Protein AF-A0A3M1C9I6-F1 (afdb_monomer_lite)

Structure (mmCIF, N/CA/C/O backbone):
data_AF-A0A3M1C9I6-F1
#
_entry.id   AF-A0A3M1C9I6-F1
#
loop_
_atom_site.group_PDB
_atom_site.id
_atom_site.type_symbol
_atom_site.label_atom_id
_atom_site.label_alt_id
_atom_site.label_comp_id
_atom_site.label_asym_id
_atom_site.label_entity_id
_atom_site.label_seq_id
_atom_site.pdbx_PDB_ins_code
_atom_site.Cartn_x
_atom_site.Cartn_y
_atom_site.Cartn_z
_atom_site.occupancy
_atom_site.B_iso_or_equiv
_atom_site.auth_seq_id
_atom_site.auth_comp_id
_atom_site.auth_asym_id
_atom_site.auth_atom_id
_atom_site.pdbx_PDB_model_num
ATOM 1 N N . MET A 1 1 ? -5.214 3.168 14.108 1.00 79.06 1 MET A N 1
ATOM 2 C CA . MET A 1 1 ? -4.902 2.595 12.780 1.00 79.06 1 MET A CA 1
ATOM 3 C C . MET A 1 1 ? -3.440 2.208 12.745 1.00 79.06 1 MET A C 1
ATOM 5 O O . MET A 1 1 ? -2.591 3.033 13.076 1.00 79.06 1 MET A O 1
ATOM 9 N N . ARG A 1 2 ? -3.146 0.955 12.394 1.00 89.56 2 ARG A N 1
ATOM 10 C CA . ARG A 1 2 ? -1.773 0.452 12.264 1.00 89.56 2 ARG A CA 1
ATOM 11 C C . ARG A 1 2 ? -1.418 0.365 10.786 1.00 89.56 2 ARG A C 1
ATOM 13 O O . ARG A 1 2 ? -2.090 -0.344 10.045 1.00 89.56 2 ARG A O 1
ATOM 20 N N . SER A 1 3 ? -0.354 1.057 10.399 1.00 92.06 3 SER A N 1
ATOM 21 C CA . SER A 1 3 ? 0.227 0.977 9.060 1.00 92.06 3 SER A CA 1
ATOM 22 C C . SER A 1 3 ? 1.410 0.021 9.060 1.00 92.06 3 SER A C 1
ATOM 24 O O . SER A 1 3 ? 2.309 0.152 9.893 1.00 92.06 3 SER A O 1
ATOM 26 N N . GLU A 1 4 ? 1.453 -0.903 8.109 1.00 93.12 4 GLU A N 1
ATOM 27 C CA . GLU A 1 4 ? 2.601 -1.789 7.922 1.00 93.12 4 GLU A CA 1
ATOM 28 C C . GLU A 1 4 ? 3.047 -1.871 6.466 1.00 93.12 4 GLU A C 1
ATOM 30 O O . GLU A 1 4 ? 2.255 -1.704 5.540 1.00 93.12 4 GLU A O 1
ATOM 35 N N . LYS A 1 5 ? 4.347 -2.111 6.263 1.00 92.38 5 LYS A N 1
ATOM 36 C CA . LYS A 1 5 ? 4.875 -2.434 4.936 1.00 92.38 5 LYS A CA 1
ATOM 37 C C . LYS A 1 5 ? 4.394 -3.828 4.558 1.00 92.38 5 LYS A C 1
ATOM 39 O O . LYS A 1 5 ? 4.495 -4.750 5.363 1.00 92.38 5 LYS A O 1
ATOM 44 N N . PHE A 1 6 ? 3.914 -3.969 3.335 1.00 92.25 6 PHE A N 1
ATOM 45 C CA . PHE A 1 6 ? 3.390 -5.217 2.808 1.00 92.25 6 PHE A CA 1
ATOM 46 C C . PHE A 1 6 ? 3.942 -5.431 1.402 1.00 92.25 6 PHE A C 1
ATOM 48 O O . PHE A 1 6 ? 3.962 -4.494 0.608 1.00 92.25 6 PHE A O 1
ATOM 55 N N . SER A 1 7 ? 4.387 -6.647 1.098 1.00 94.25 7 SER A N 1
ATOM 56 C CA . SER A 1 7 ? 4.838 -7.016 -0.244 1.00 94.25 7 SER A CA 1
ATOM 57 C C . SER A 1 7 ? 3.954 -8.121 -0.797 1.00 94.25 7 SER A C 1
ATOM 59 O O . SER A 1 7 ? 3.541 -9.010 -0.054 1.00 94.25 7 SER A O 1
ATOM 61 N N . PHE A 1 8 ? 3.672 -8.065 -2.093 1.00 93.00 8 PHE A N 1
ATOM 62 C CA . PHE A 1 8 ? 2.809 -9.020 -2.781 1.00 93.00 8 PHE A CA 1
ATOM 63 C C . PHE A 1 8 ? 3.260 -9.225 -4.225 1.00 93.00 8 PHE A C 1
ATOM 65 O O . PHE A 1 8 ? 3.973 -8.396 -4.788 1.00 93.00 8 PHE A O 1
ATOM 72 N N . GLU A 1 9 ? 2.856 -10.346 -4.811 1.00 97.00 9 GLU A N 1
ATOM 73 C CA . GLU A 1 9 ? 3.148 -10.663 -6.206 1.00 97.00 9 GLU A CA 1
ATOM 74 C C . GLU A 1 9 ? 2.235 -9.854 -7.140 1.00 97.00 9 GLU A C 1
ATOM 76 O O . GLU A 1 9 ? 1.016 -9.795 -6.955 1.00 97.00 9 GLU A O 1
ATOM 81 N N . GLY A 1 10 ? 2.841 -9.194 -8.124 1.00 92.50 10 GLY A N 1
ATOM 82 C CA . GLY A 1 10 ? 2.167 -8.528 -9.227 1.00 92.50 10 GLY A CA 1
ATOM 83 C C . GLY A 1 10 ? 1.690 -9.521 -10.283 1.00 92.50 10 GLY A C 1
ATOM 84 O O . GLY A 1 10 ? 2.076 -10.686 -10.302 1.00 92.50 10 GLY A O 1
ATOM 85 N N . HIS A 1 11 ? 0.857 -9.054 -11.213 1.00 92.75 11 HIS A N 1
ATOM 86 C CA . HIS A 1 11 ? 0.278 -9.924 -12.245 1.00 92.75 11 HIS A CA 1
ATOM 87 C C . HIS A 1 11 ? 1.321 -10.555 -13.192 1.00 92.75 11 HIS A C 1
ATOM 89 O O . HIS A 1 11 ? 1.001 -11.482 -13.931 1.00 92.75 11 HIS A O 1
ATOM 95 N N . ASP A 1 12 ? 2.530 -10.000 -13.234 1.00 95.62 12 ASP A N 1
ATOM 96 C CA . A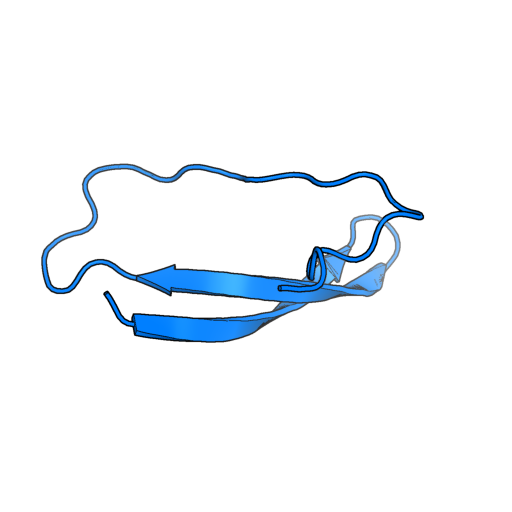SP A 1 12 ? 3.662 -10.411 -14.063 1.00 95.62 12 ASP A CA 1
ATOM 97 C C . ASP A 1 12 ? 4.743 -11.161 -13.262 1.00 95.62 12 ASP A C 1
ATOM 99 O O . ASP A 1 12 ? 5.827 -11.421 -13.782 1.00 95.62 12 ASP A O 1
ATOM 103 N N . GLY A 1 13 ? 4.465 -11.499 -11.998 1.00 95.81 13 GLY A N 1
ATOM 104 C CA . GLY A 1 13 ? 5.411 -12.155 -11.094 1.00 95.81 13 GLY A CA 1
ATOM 105 C C . GLY A 1 13 ? 6.415 -11.205 -10.433 1.00 95.81 13 GLY A C 1
ATOM 106 O O . GLY A 1 13 ?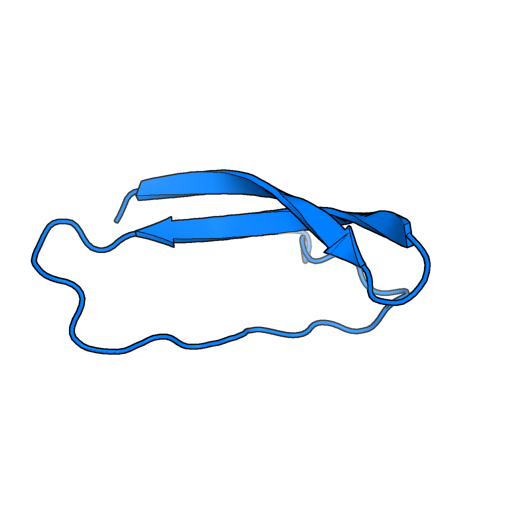 7.289 -11.656 -9.693 1.00 95.81 13 GLY A O 1
ATOM 107 N N . SER A 1 14 ? 6.325 -9.892 -10.669 1.00 94.75 14 SER A N 1
ATOM 108 C CA . SER A 1 14 ? 7.155 -8.919 -9.955 1.00 94.75 14 SER A CA 1
ATOM 109 C C . SER A 1 14 ? 6.755 -8.807 -8.478 1.00 94.75 14 SER A C 1
ATOM 111 O O . SER A 1 14 ? 5.580 -8.880 -8.124 1.00 94.75 14 SER A O 1
ATOM 113 N N . THR A 1 15 ? 7.720 -8.593 -7.581 1.00 95.06 15 THR A N 1
ATOM 114 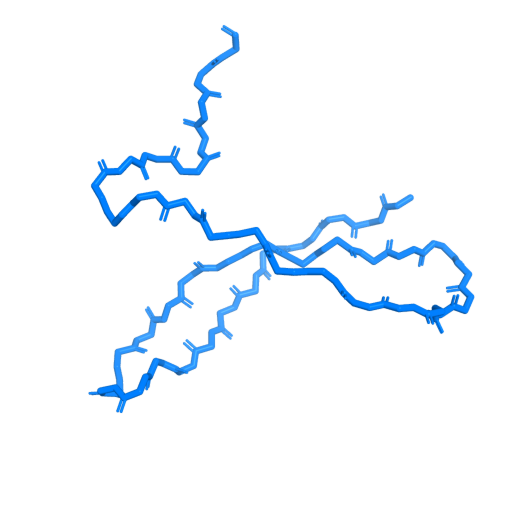C CA . THR A 1 15 ? 7.419 -8.299 -6.170 1.00 95.06 15 THR A CA 1
ATOM 115 C C . THR A 1 15 ? 7.096 -6.818 -6.014 1.00 95.06 15 THR A C 1
ATOM 117 O O . THR A 1 15 ? 7.985 -5.966 -6.086 1.00 95.06 15 THR A O 1
ATOM 120 N N . LEU A 1 16 ? 5.832 -6.504 -5.747 1.00 89.88 16 LEU A N 1
ATOM 121 C CA . LEU A 1 16 ? 5.360 -5.146 -5.513 1.00 89.88 16 LEU A CA 1
ATOM 122 C C . LEU A 1 16 ? 5.437 -4.802 -4.025 1.00 89.88 16 LEU A C 1
ATOM 124 O O . LEU A 1 16 ? 5.156 -5.627 -3.156 1.00 89.88 16 LEU A O 1
ATOM 128 N N . SER A 1 17 ? 5.826 -3.562 -3.732 1.00 90.50 17 SER A N 1
ATOM 129 C CA . SER A 1 17 ? 5.808 -3.004 -2.377 1.00 90.50 17 SER A CA 1
ATOM 130 C C . SER A 1 17 ? 4.554 -2.159 -2.179 1.00 90.50 17 SER A C 1
ATOM 132 O O . SER A 1 17 ? 4.178 -1.382 -3.051 1.00 90.50 17 SER A O 1
ATOM 134 N N . GLY A 1 18 ? 3.940 -2.265 -1.008 1.00 89.94 18 GLY A N 1
ATOM 135 C CA . GLY A 1 18 ? 2.776 -1.491 -0.608 1.00 89.94 18 GLY A CA 1
ATOM 136 C C . GLY A 1 18 ? 2.764 -1.191 0.887 1.00 89.94 18 GLY A C 1
ATOM 137 O O . GLY A 1 18 ? 3.657 -1.578 1.648 1.00 89.94 18 GLY A O 1
ATOM 138 N N . ARG A 1 19 ? 1.723 -0.475 1.311 1.00 90.81 19 ARG A N 1
ATOM 139 C CA . ARG A 1 19 ? 1.419 -0.215 2.717 1.00 90.81 19 ARG A CA 1
ATOM 140 C C . ARG A 1 19 ? -0.001 -0.678 2.996 1.00 90.81 19 ARG A C 1
ATOM 142 O O . ARG A 1 19 ? -0.904 -0.358 2.227 1.00 90.81 19 ARG A O 1
ATOM 149 N N . LEU A 1 20 ? -0.180 -1.417 4.082 1.00 93.25 20 LEU A N 1
ATOM 150 C CA . LEU A 1 20 ? -1.479 -1.879 4.543 1.00 93.25 20 LEU A CA 1
ATOM 151 C C . LEU A 1 20 ? -1.861 -1.108 5.803 1.00 93.25 20 LEU A C 1
ATOM 153 O O . LEU A 1 20 ? -1.152 -1.162 6.808 1.00 93.25 20 LEU A O 1
ATOM 157 N N . ASP A 1 21 ? -2.976 -0.390 5.725 1.00 92.69 21 ASP A N 1
ATOM 158 C CA . ASP A 1 21 ? -3.535 0.370 6.837 1.00 92.69 21 ASP A CA 1
ATOM 159 C C . ASP A 1 21 ? -4.714 -0.420 7.427 1.00 92.69 21 ASP A C 1
ATOM 161 O O . ASP A 1 21 ? -5.755 -0.578 6.789 1.00 92.69 21 ASP A O 1
ATOM 165 N N . MET A 1 22 ? -4.540 -0.938 8.646 1.00 94.88 22 MET A N 1
ATOM 166 C CA . MET A 1 22 ? -5.550 -1.739 9.342 1.00 94.88 22 MET A CA 1
ATOM 167 C C . MET A 1 22 ? -6.332 -0.890 10.357 1.00 94.88 22 MET A C 1
ATOM 169 O O . MET A 1 22 ? -5.719 -0.144 11.139 1.00 94.88 22 MET A O 1
ATOM 173 N N . PRO A 1 23 ? -7.677 -0.997 10.387 1.00 94.31 23 PRO A N 1
ATOM 174 C CA . PRO A 1 23 ? -8.476 -0.384 11.438 1.00 94.31 23 PRO A CA 1
ATOM 175 C C . PRO A 1 23 ? -8.225 -1.092 12.772 1.00 94.31 23 PRO A C 1
ATOM 177 O O . PRO A 1 23 ? -7.908 -2.277 12.812 1.00 94.31 23 PRO A O 1
ATOM 180 N N . ASP A 1 24 ? -8.425 -0.377 13.877 1.00 92.81 24 ASP A N 1
ATOM 181 C CA . ASP A 1 24 ? -8.251 -0.954 15.219 1.00 92.81 24 ASP A CA 1
ATOM 182 C C . ASP A 1 24 ? -9.409 -1.907 15.602 1.00 92.81 24 ASP A C 1
ATOM 184 O O . ASP A 1 24 ? -9.330 -2.632 16.589 1.00 92.81 24 ASP A O 1
ATOM 188 N N . GLY A 1 25 ? -10.494 -1.906 14.819 1.00 93.44 25 GLY A N 1
ATOM 189 C CA . GLY A 1 25 ? -11.691 -2.728 15.007 1.00 93.44 25 GLY A CA 1
ATOM 190 C C . GLY A 1 25 ? -12.028 -3.590 13.780 1.00 93.44 25 GLY A C 1
ATOM 191 O O . GLY A 1 25 ? -11.184 -3.788 12.907 1.00 93.44 25 GLY A O 1
ATOM 192 N N . PRO A 1 26 ? -13.263 -4.114 13.675 1.00 96.38 26 PRO A N 1
ATOM 193 C CA . PRO A 1 26 ? -13.641 -5.003 12.581 1.00 96.38 26 PRO A CA 1
ATOM 194 C C . PRO A 1 26 ? -13.564 -4.299 11.221 1.00 96.38 26 PRO A C 1
ATOM 196 O O . PRO A 1 26 ? -14.065 -3.185 11.052 1.00 96.38 26 PRO A O 1
ATOM 199 N N . VAL A 1 27 ? -12.996 -4.988 10.231 1.00 95.81 27 VAL A N 1
ATOM 200 C CA . VAL A 1 27 ? -12.973 -4.527 8.838 1.00 95.81 27 VAL A CA 1
ATOM 201 C C . VAL A 1 27 ? -14.405 -4.490 8.302 1.00 95.81 27 VAL A C 1
ATOM 203 O O . VAL A 1 27 ? -15.120 -5.490 8.338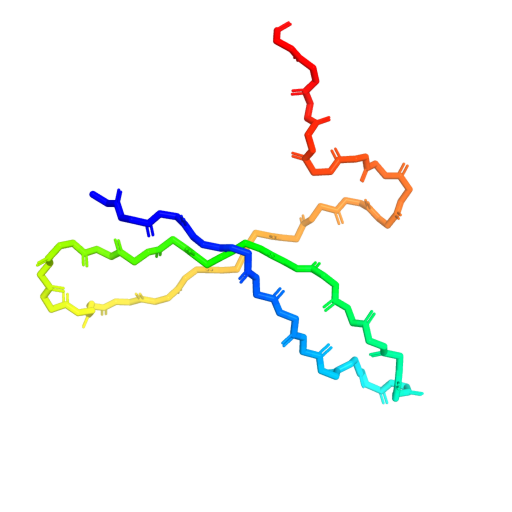 1.00 95.81 27 VAL A O 1
ATOM 206 N N . ARG A 1 28 ? -14.842 -3.321 7.825 1.00 96.50 28 ARG A N 1
ATOM 207 C CA . ARG A 1 28 ? -16.177 -3.125 7.227 1.00 96.50 28 ARG A CA 1
ATOM 208 C C . ARG A 1 28 ? -16.142 -3.001 5.707 1.00 96.50 28 ARG A C 1
ATOM 210 O O . ARG A 1 28 ? -17.133 -3.309 5.058 1.00 96.50 28 ARG A O 1
ATOM 217 N N . ALA A 1 29 ? -15.019 -2.545 5.164 1.00 96.62 29 ALA A N 1
ATOM 218 C CA . ALA A 1 29 ? -14.782 -2.364 3.741 1.00 96.62 29 ALA A CA 1
ATOM 219 C C . ALA A 1 29 ? -13.272 -2.318 3.469 1.00 96.62 29 ALA A C 1
ATOM 221 O O . ALA A 1 29 ? -12.470 -2.180 4.396 1.00 96.62 29 ALA A O 1
ATOM 222 N N . THR A 1 30 ? -12.907 -2.380 2.192 1.00 95.31 30 THR A N 1
ATOM 223 C CA . THR A 1 30 ? -11.532 -2.226 1.711 1.00 95.31 30 THR A CA 1
ATOM 224 C C . THR A 1 30 ? -11.496 -1.127 0.657 1.00 95.31 30 THR A C 1
ATOM 226 O O . THR A 1 30 ? -12.420 -1.005 -0.144 1.00 95.31 30 THR A O 1
ATOM 229 N N . ALA A 1 31 ? -10.424 -0.339 0.651 1.00 94.00 31 ALA A N 1
ATOM 230 C CA . ALA A 1 31 ? -10.138 0.645 -0.384 1.00 94.00 31 ALA A CA 1
ATOM 231 C C . ALA A 1 31 ? -8.717 0.426 -0.912 1.00 94.00 31 ALA A C 1
ATOM 233 O O . ALA A 1 31 ? -7.816 0.089 -0.144 1.00 94.00 31 ALA A O 1
ATOM 234 N N . LEU A 1 32 ? -8.528 0.624 -2.217 1.00 90.88 32 LEU A N 1
ATOM 235 C CA . LEU A 1 32 ? -7.225 0.557 -2.870 1.00 90.88 32 LEU A CA 1
ATOM 236 C C . LEU A 1 32 ? -6.81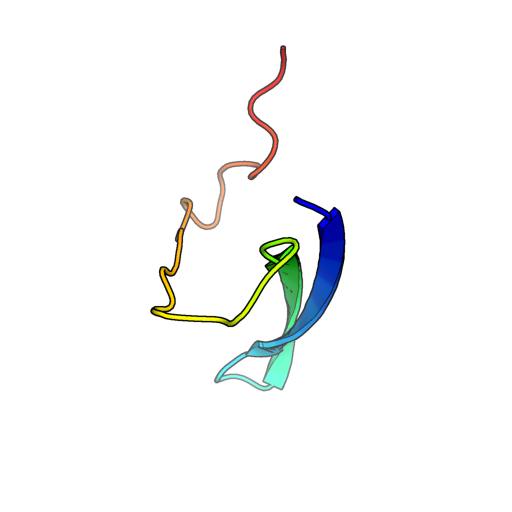0 1.959 -3.312 1.00 90.88 32 LEU A C 1
ATOM 238 O O . LEU A 1 32 ? -7.493 2.589 -4.118 1.00 90.88 32 LEU A O 1
ATOM 242 N N . PHE A 1 33 ? -5.669 2.420 -2.808 1.00 87.81 33 PHE A N 1
ATOM 243 C CA . PHE A 1 33 ? -5.033 3.652 -3.258 1.00 87.81 33 PHE A CA 1
ATOM 244 C C . PHE A 1 33 ? -3.936 3.299 -4.260 1.00 87.81 33 PHE A C 1
ATOM 246 O O . PHE A 1 33 ? -2.874 2.812 -3.878 1.00 87.81 33 PHE A O 1
ATOM 253 N N . ALA A 1 34 ? -4.197 3.531 -5.544 1.00 87.06 34 ALA A N 1
ATOM 254 C CA . ALA A 1 34 ? -3.201 3.381 -6.597 1.00 87.06 34 ALA A CA 1
ATOM 255 C C . ALA A 1 34 ? -2.560 4.745 -6.889 1.00 87.06 34 ALA A C 1
ATOM 257 O O . ALA A 1 34 ? -3.256 5.698 -7.237 1.00 87.06 34 ALA A O 1
ATOM 258 N N . HIS A 1 35 ? -1.239 4.841 -6.736 1.00 78.50 35 HIS A N 1
ATOM 259 C CA . HIS A 1 35 ? -0.466 6.011 -7.153 1.00 78.50 35 HIS A CA 1
ATOM 260 C C . HIS A 1 35 ? 0.198 5.748 -8.511 1.00 78.50 35 HIS A C 1
ATOM 262 O O . HIS A 1 35 ? 0.320 4.603 -8.946 1.00 78.50 35 HIS A O 1
ATOM 268 N N . CYS A 1 36 ? 0.640 6.801 -9.197 1.00 76.19 36 CYS A N 1
ATOM 269 C CA . CYS A 1 36 ? 1.321 6.648 -10.481 1.00 76.19 36 CYS A CA 1
ATOM 270 C C . CYS A 1 36 ? 2.606 5.820 -10.333 1.00 76.19 36 CYS A C 1
ATOM 272 O O . CYS A 1 36 ? 3.367 6.023 -9.389 1.00 76.19 36 CYS A O 1
ATOM 274 N N . PHE A 1 37 ? 2.877 4.960 -11.316 1.00 58.62 37 PHE A N 1
ATOM 275 C CA . PHE A 1 37 ? 4.018 4.035 -11.356 1.00 58.62 37 PHE A CA 1
ATOM 276 C C . PHE A 1 37 ? 5.393 4.713 -11.184 1.00 58.62 37 PHE A C 1
ATOM 278 O O . PHE A 1 37 ? 6.326 4.106 -10.669 1.00 58.62 37 PHE A O 1
ATOM 285 N N . THR A 1 38 ? 5.515 5.984 -11.574 1.00 62.31 38 THR A N 1
ATOM 286 C CA . THR A 1 38 ? 6.749 6.782 -11.456 1.00 62.31 38 THR A CA 1
ATOM 287 C C . THR A 1 38 ? 6.716 7.806 -10.322 1.00 62.31 38 THR A C 1
ATOM 289 O O . THR A 1 38 ? 7.699 8.511 -10.105 1.00 62.31 38 THR A O 1
ATOM 292 N N . CYS A 1 39 ? 5.595 7.933 -9.612 1.00 66.44 39 CYS A N 1
ATOM 293 C CA . CYS A 1 39 ? 5.488 8.814 -8.456 1.00 66.44 39 CYS A CA 1
ATOM 294 C C . CYS A 1 39 ? 5.809 8.012 -7.200 1.00 66.44 39 CYS A C 1
ATOM 296 O O . CYS A 1 39 ? 5.338 6.890 -7.031 1.00 66.44 39 CYS A O 1
ATOM 298 N N . THR A 1 40 ? 6.591 8.581 -6.291 1.00 63.03 40 THR A N 1
ATOM 299 C CA . THR A 1 40 ? 6.773 7.976 -4.976 1.00 63.03 40 THR A CA 1
ATOM 300 C C . THR A 1 40 ? 5.467 8.070 -4.192 1.00 63.03 40 THR A C 1
ATOM 302 O O . THR A 1 40 ? 4.896 9.148 -4.056 1.00 63.03 40 THR A O 1
ATOM 305 N N . ALA A 1 41 ? 5.021 6.949 -3.616 1.00 65.25 41 ALA A N 1
ATOM 306 C CA . ALA A 1 41 ? 3.917 6.933 -2.649 1.00 65.25 41 ALA A CA 1
ATOM 307 C C . ALA A 1 41 ? 4.181 7.854 -1.441 1.00 65.25 41 ALA A C 1
ATOM 309 O O . ALA A 1 41 ? 3.252 8.292 -0.769 1.00 65.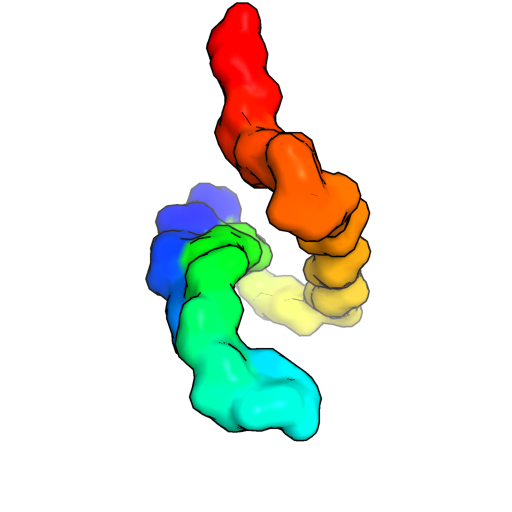25 41 ALA A O 1
ATOM 310 N N . ASN A 1 42 ? 5.459 8.146 -1.175 1.00 64.56 42 ASN A N 1
ATOM 311 C CA . ASN A 1 42 ? 5.880 9.213 -0.282 1.00 64.56 42 ASN A CA 1
ATOM 312 C C . ASN A 1 42 ? 5.958 10.518 -1.071 1.00 64.56 42 ASN A C 1
ATOM 314 O O . ASN A 1 42 ? 6.963 10.812 -1.723 1.00 64.56 42 ASN A O 1
ATOM 318 N N . ILE A 1 43 ? 4.885 11.291 -0.998 1.00 59.34 43 ILE A N 1
ATOM 319 C CA . ILE A 1 43 ? 4.953 12.728 -1.223 1.00 59.34 43 ILE A CA 1
ATOM 320 C C . ILE A 1 43 ? 5.725 13.272 -0.007 1.00 59.34 43 ILE A C 1
ATOM 322 O O . ILE A 1 43 ? 5.371 12.957 1.129 1.00 59.34 43 ILE A O 1
ATOM 326 N N . LEU A 1 44 ? 6.853 13.945 -0.245 1.00 62.38 44 LEU A N 1
ATOM 327 C CA . LEU A 1 44 ? 7.681 14.573 0.798 1.00 62.38 44 LEU A CA 1
ATOM 328 C C . LEU A 1 44 ? 6.840 15.557 1.652 1.00 62.38 44 LEU A C 1
ATOM 330 O O . LEU A 1 44 ? 5.790 15.981 1.168 1.00 62.38 44 LEU A O 1
ATOM 334 N N . PRO A 1 45 ? 7.263 15.859 2.901 1.00 53.12 45 PRO A N 1
ATOM 335 C CA . PRO A 1 45 ? 6.462 16.586 3.897 1.00 53.12 45 PRO A CA 1
ATOM 336 C C . PRO A 1 45 ? 5.898 17.928 3.426 1.00 53.12 45 PRO A C 1
ATOM 338 O O . PRO A 1 45 ? 6.579 18.618 2.633 1.00 53.12 45 PRO A O 1
#

Secondary structure (DSSP, 8-state):
-EEEEEEEE-TTS-EEEEEEEE-SS--------PPPTTS-S----

Foldseek 3Di:
DDKDWDWDADPVRDIDIDIDDDDPDDDPDDDDDDDDPPDPPDPDD

Sequence (45 aa):
MRSEKFSFEGHDGSTLSGRLDMPDGPVRATALFAHCFTCTANILP

Radius of gyration: 12.57 Å; chains: 1; bounding box: 24×29×29 Å

pLDDT: mean 85.82, std 12.94, range [53.12, 97.0]